Protein AF-A0A455U5B2-F1 (afdb_monomer_lite)

Sequence (65 aa):
MSTLKKTTLTLALAGVTLASTAHANEVEVLHWWTSGGEARAANVLKELMEAEGYGWQDFAVTGRR

Structure (mmCIF, N/CA/C/O backbone):
data_AF-A0A455U5B2-F1
#
_entry.id   AF-A0A455U5B2-F1
#
loop_
_atom_site.group_PDB
_atom_site.id
_atom_site.type_symbol
_atom_site.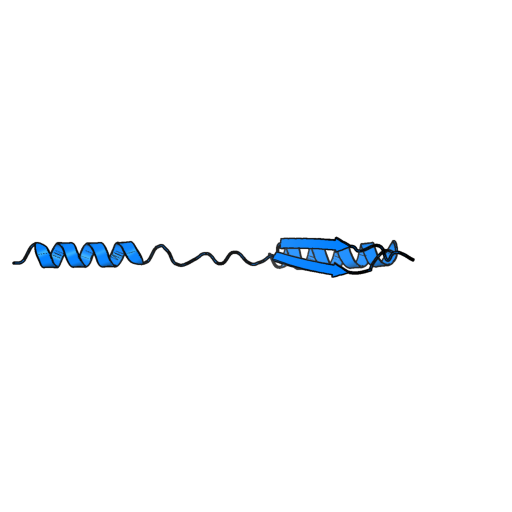label_atom_id
_atom_site.label_alt_id
_atom_site.label_comp_id
_atom_site.label_asym_id
_atom_site.label_entity_id
_atom_site.label_seq_id
_atom_site.pdbx_PDB_ins_code
_atom_site.Cartn_x
_atom_site.Cartn_y
_atom_site.Cartn_z
_atom_site.occupancy
_atom_site.B_iso_or_equiv
_atom_site.auth_seq_id
_atom_site.auth_comp_id
_atom_site.auth_asym_id
_atom_site.auth_atom_id
_atom_site.pdbx_PDB_model_num
ATOM 1 N N . MET A 1 1 ? -25.651 17.150 52.510 1.00 51.75 1 MET A N 1
ATOM 2 C CA . MET A 1 1 ? -24.690 16.439 51.628 1.00 51.75 1 MET A CA 1
ATOM 3 C C . MET A 1 1 ? -25.307 15.197 50.963 1.00 51.75 1 MET A C 1
ATOM 5 O O . MET A 1 1 ? -24.942 14.078 51.296 1.00 51.75 1 MET 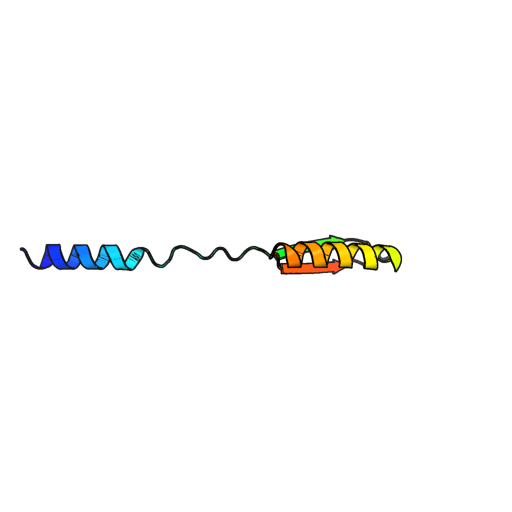A O 1
ATOM 9 N N . SER A 1 2 ? -26.239 15.360 50.019 1.00 56.09 2 SER A N 1
ATOM 10 C CA . SER A 1 2 ? -26.832 14.232 49.255 1.00 56.09 2 SER A CA 1
ATOM 11 C C . SER A 1 2 ? -26.818 14.498 47.745 1.00 56.09 2 SER A C 1
ATOM 13 O O . SER A 1 2 ? -26.596 13.594 46.946 1.00 56.09 2 SER A O 1
ATOM 15 N N . THR A 1 3 ? -26.926 15.767 47.353 1.00 50.19 3 THR A N 1
ATOM 16 C CA . THR A 1 3 ? -26.801 16.238 45.970 1.00 50.19 3 THR A CA 1
ATOM 17 C C . THR A 1 3 ? -25.384 16.102 45.419 1.00 50.19 3 THR A C 1
ATOM 19 O O . THR A 1 3 ? -25.242 15.643 44.297 1.00 50.19 3 THR A O 1
ATOM 22 N N . LEU A 1 4 ? -24.350 16.374 46.227 1.00 53.81 4 LEU A N 1
ATOM 23 C CA . LEU A 1 4 ? -22.943 16.289 45.8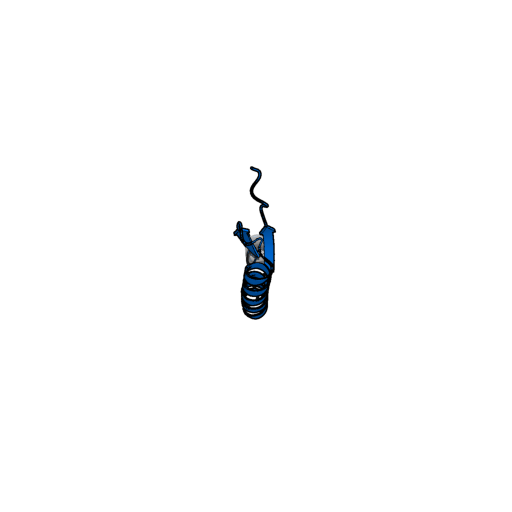06 1.00 53.81 4 LEU A CA 1
ATOM 24 C C . LEU A 1 4 ? -22.519 14.867 45.393 1.00 53.81 4 LEU A C 1
ATOM 26 O O . LEU A 1 4 ? -21.773 14.707 44.441 1.00 53.81 4 LEU A O 1
ATOM 30 N N . LYS A 1 5 ? -23.047 13.829 46.061 1.00 50.06 5 LYS A N 1
ATOM 31 C CA . LYS A 1 5 ? -22.756 12.419 45.734 1.00 50.06 5 LYS A CA 1
ATOM 32 C C . LYS A 1 5 ? -23.409 11.976 44.421 1.00 50.06 5 LYS A C 1
ATOM 34 O O . LYS A 1 5 ? -22.854 11.145 43.710 1.00 50.06 5 LYS A O 1
ATOM 39 N N . LYS A 1 6 ? -24.584 12.535 44.102 1.00 51.09 6 LYS A N 1
ATOM 40 C CA . LYS A 1 6 ? -25.313 12.242 42.861 1.00 51.09 6 LYS A CA 1
ATOM 41 C C . LYS A 1 6 ? -24.638 12.890 41.653 1.00 51.09 6 LYS A C 1
ATOM 43 O O . LYS A 1 6 ? -24.599 12.261 40.608 1.00 51.09 6 LYS A O 1
ATOM 48 N N . THR A 1 7 ? -24.048 14.079 41.809 1.00 54.09 7 THR A N 1
ATOM 49 C CA . THR A 1 7 ? -23.269 14.744 40.749 1.00 54.09 7 THR A CA 1
ATOM 50 C C . THR A 1 7 ? -21.913 14.092 40.485 1.00 54.09 7 THR A C 1
ATOM 52 O O . THR A 1 7 ? -21.449 14.121 39.350 1.00 54.09 7 THR A O 1
ATOM 55 N N . THR A 1 8 ? -21.277 13.467 41.482 1.00 54.00 8 THR A N 1
ATOM 56 C CA . THR A 1 8 ? -20.015 12.735 41.258 1.00 54.00 8 THR A CA 1
ATOM 57 C C . THR A 1 8 ? -20.224 11.454 40.443 1.00 54.00 8 THR A C 1
ATOM 59 O O . THR A 1 8 ? -19.362 11.091 39.647 1.00 54.00 8 THR A O 1
ATOM 62 N N . LEU A 1 9 ? -21.374 10.786 40.592 1.00 54.72 9 LEU A N 1
ATOM 63 C CA . LEU A 1 9 ? -21.665 9.537 39.880 1.00 54.72 9 LEU A CA 1
ATOM 64 C C . LEU A 1 9 ? -21.930 9.762 38.379 1.00 54.72 9 LEU A C 1
ATOM 66 O O . LEU A 1 9 ? -21.541 8.937 37.558 1.00 54.72 9 LEU A O 1
ATOM 70 N N . THR A 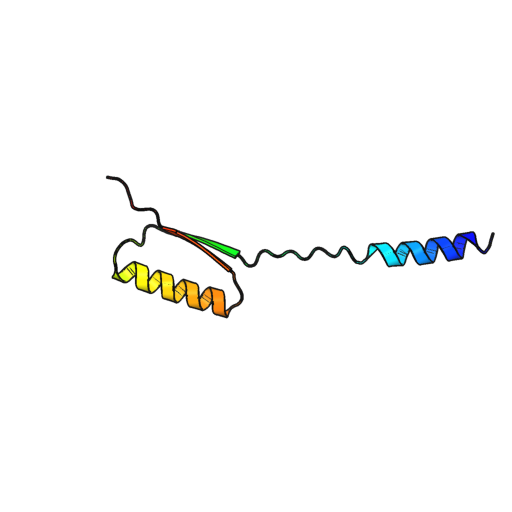1 10 ? -22.532 10.894 38.004 1.00 54.00 10 THR A N 1
ATOM 71 C CA . THR A 1 10 ? -22.801 11.236 36.596 1.00 54.00 10 THR A CA 1
ATOM 72 C C . THR A 1 10 ? -21.535 11.599 35.820 1.00 54.00 10 THR A C 1
ATOM 74 O O . THR A 1 10 ? -21.465 11.347 34.621 1.00 54.00 10 THR A O 1
ATOM 77 N N . LEU A 1 11 ? -20.516 12.151 36.489 1.00 55.53 11 LEU A N 1
ATOM 78 C CA . LEU A 1 11 ? -19.256 12.532 35.841 1.00 55.53 11 LEU A CA 1
ATOM 79 C C . LEU A 1 11 ? -18.348 11.323 35.555 1.00 55.53 11 LEU A C 1
ATOM 81 O O . LEU A 1 11 ? -17.573 11.349 34.604 1.00 55.53 11 LEU A O 1
ATOM 85 N N . ALA A 1 12 ? -18.485 10.237 36.323 1.00 55.59 12 ALA A N 1
ATOM 86 C CA . ALA A 1 12 ? -17.736 9.000 36.100 1.00 55.59 12 ALA A CA 1
ATOM 87 C C . ALA A 1 12 ? -18.169 8.251 34.820 1.00 55.59 12 ALA A C 1
ATOM 89 O O . ALA A 1 12 ? -17.359 7.544 34.226 1.00 55.59 12 ALA A O 1
ATOM 90 N N . LEU A 1 13 ? -19.414 8.434 34.356 1.00 55.06 13 LEU A N 1
ATOM 91 C CA . LEU A 1 13 ? -19.928 7.783 33.142 1.00 55.06 13 LEU A CA 1
ATOM 92 C C . LEU A 1 13 ? -19.573 8.541 31.847 1.00 55.06 13 LEU A C 1
ATOM 94 O O . LEU A 1 13 ? -19.613 7.961 30.766 1.00 55.06 13 LEU A O 1
ATOM 98 N N . ALA A 1 14 ? -19.181 9.815 31.944 1.00 56.25 14 ALA A N 1
ATOM 99 C CA . ALA A 1 14 ? -18.771 10.629 30.795 1.00 56.25 14 ALA A CA 1
ATOM 100 C C . ALA A 1 14 ? -17.314 10.378 30.347 1.00 56.25 14 ALA A C 1
ATOM 102 O O . ALA A 1 14 ? -16.919 10.821 29.275 1.00 56.25 14 ALA A O 1
ATOM 103 N N . GLY A 1 15 ? -16.508 9.674 31.153 1.00 56.41 15 GLY A N 1
ATOM 104 C CA . GLY A 1 15 ? -15.086 9.428 30.875 1.00 56.41 15 GLY A CA 1
ATOM 105 C C . GLY A 1 15 ? -14.776 8.167 30.059 1.00 56.41 15 GLY A C 1
ATOM 106 O O . GLY A 1 15 ? -13.624 7.961 29.693 1.00 56.41 15 GLY A O 1
ATOM 107 N N . VAL A 1 16 ? -15.767 7.313 29.772 1.00 59.03 16 VAL A N 1
ATOM 108 C CA . VAL A 1 16 ? -15.549 5.997 29.127 1.00 59.03 16 VAL A CA 1
ATOM 109 C C . VAL A 1 16 ? -15.618 6.058 27.592 1.00 59.03 16 VAL A C 1
ATOM 111 O O . VAL A 1 16 ? -15.227 5.113 26.915 1.00 59.03 16 VAL A O 1
ATOM 114 N N . THR A 1 17 ? -16.049 7.173 26.996 1.00 59.91 17 THR A N 1
ATOM 115 C CA . THR A 1 17 ? -16.245 7.262 25.534 1.00 59.91 17 THR A CA 1
ATOM 116 C C . THR A 1 17 ? -15.000 7.660 24.738 1.00 59.91 17 THR A C 1
ATOM 118 O O . THR A 1 17 ? -15.090 7.791 23.524 1.00 59.91 17 THR A O 1
ATOM 121 N N . LEU A 1 18 ? -13.835 7.824 25.376 1.00 61.00 18 LEU A N 1
ATOM 122 C CA . LEU A 1 18 ? -12.552 8.018 24.680 1.00 61.00 18 LEU A CA 1
ATOM 123 C C . LEU A 1 18 ? -11.732 6.722 24.590 1.00 61.00 18 LEU A C 1
ATOM 125 O O . LEU A 1 18 ? -10.504 6.770 24.557 1.00 61.00 18 LEU A O 1
ATOM 129 N N . ALA A 1 19 ? -12.393 5.560 24.547 1.00 62.81 19 ALA A N 1
ATOM 130 C CA . ALA A 1 19 ? -11.741 4.317 24.153 1.00 62.81 19 ALA A CA 1
ATOM 131 C C . ALA A 1 19 ? -11.255 4.467 22.701 1.00 62.81 19 ALA A C 1
ATOM 133 O O . ALA A 1 19 ? -12.004 4.313 21.741 1.00 62.81 19 ALA A O 1
ATOM 134 N N . SER A 1 20 ? -9.996 4.875 22.597 1.00 61.34 20 SER A N 1
ATOM 135 C CA . SER A 1 20 ? -9.175 5.075 21.413 1.00 61.34 20 SER A CA 1
ATOM 136 C C . SER A 1 20 ? -9.510 4.099 20.289 1.00 61.34 20 SER A C 1
ATOM 138 O O . SER A 1 20 ? -9.238 2.902 20.401 1.00 61.34 20 SER A O 1
ATOM 140 N N . THR A 1 21 ? -10.033 4.618 19.179 1.00 59.34 21 THR A N 1
ATOM 141 C CA . THR A 1 21 ? -10.037 3.888 17.917 1.00 59.34 21 THR A CA 1
ATOM 142 C C . THR A 1 21 ? -8.614 3.909 17.362 1.00 59.34 21 THR A C 1
ATOM 144 O O . THR A 1 21 ? -8.204 4.812 16.636 1.00 59.34 21 THR A O 1
ATOM 147 N N . ALA A 1 22 ? -7.807 2.931 17.773 1.00 58.88 22 ALA A N 1
ATOM 148 C CA . ALA A 1 22 ? -6.520 2.676 17.143 1.00 58.88 22 ALA A CA 1
ATOM 149 C C . ALA A 1 22 ? -6.777 2.200 15.702 1.00 58.88 22 ALA A C 1
ATOM 151 O O . ALA A 1 22 ? -6.924 1.011 15.440 1.00 58.88 22 ALA A O 1
ATOM 152 N N . HIS A 1 23 ? -6.904 3.143 14.769 1.00 61.81 23 HIS A N 1
ATOM 153 C CA . HIS A 1 23 ? -6.954 2.864 13.340 1.00 61.81 23 HIS A CA 1
ATOM 154 C C . HIS A 1 23 ? -5.517 2.750 12.836 1.00 61.81 23 HIS A C 1
ATOM 156 O O . HIS A 1 23 ? -4.912 3.740 12.442 1.00 61.81 23 HIS A O 1
ATOM 162 N N . ALA A 1 24 ? -4.959 1.547 12.902 1.00 59.97 24 ALA A N 1
ATOM 163 C CA . ALA A 1 24 ? -3.647 1.234 12.342 1.00 59.97 24 ALA A CA 1
ATOM 164 C C . ALA A 1 24 ? -3.725 -0.079 11.560 1.00 59.97 24 ALA A C 1
ATOM 166 O O . ALA A 1 24 ? -3.003 -1.031 11.834 1.00 59.97 24 ALA A O 1
ATOM 167 N N . ASN A 1 25 ? -4.653 -0.136 10.606 1.00 68.88 25 ASN A N 1
ATOM 168 C CA . ASN A 1 25 ? -4.748 -1.247 9.665 1.00 68.88 25 ASN A CA 1
ATOM 169 C C . ASN A 1 25 ? -3.971 -0.931 8.376 1.00 68.88 25 ASN A C 1
ATOM 171 O O . ASN A 1 25 ? -4.344 -1.421 7.330 1.00 68.88 25 ASN A O 1
ATOM 175 N N . GLU A 1 26 ? -2.942 -0.083 8.401 1.00 76.06 26 GLU A N 1
ATOM 176 C CA . GLU A 1 26 ? -2.184 0.297 7.201 1.00 76.06 26 GLU A CA 1
ATOM 177 C C . GLU A 1 26 ? -0.887 -0.515 7.100 1.00 76.06 26 GLU A C 1
ATOM 179 O O . GLU A 1 26 ? -0.109 -0.588 8.051 1.00 76.06 26 GLU A O 1
ATOM 184 N N . VAL A 1 27 ? -0.673 -1.151 5.950 1.00 85.81 27 VAL A N 1
ATOM 185 C CA . VAL A 1 27 ? 0.526 -1.921 5.624 1.00 85.81 27 VAL A CA 1
ATOM 186 C C . VAL A 1 27 ? 1.407 -1.066 4.719 1.00 85.81 27 VAL A C 1
ATOM 188 O O . VAL A 1 27 ? 1.086 -0.844 3.552 1.00 85.81 27 VAL A O 1
ATOM 191 N N . GLU A 1 28 ? 2.527 -0.594 5.261 1.00 86.75 28 GLU A N 1
ATOM 192 C CA . GLU A 1 28 ? 3.563 0.115 4.508 1.00 86.75 28 GLU A CA 1
ATOM 193 C C . GLU A 1 28 ? 4.560 -0.891 3.915 1.00 86.75 28 GLU A C 1
ATOM 195 O O . GLU A 1 28 ? 5.243 -1.614 4.646 1.00 86.75 28 GLU A O 1
ATOM 200 N N . VAL A 1 29 ? 4.665 -0.944 2.585 1.00 87.06 29 VAL A N 1
ATOM 201 C CA . VAL A 1 29 ? 5.530 -1.893 1.874 1.00 87.06 29 VAL A CA 1
ATOM 202 C C . VAL A 1 29 ? 6.610 -1.155 1.099 1.00 87.06 29 VAL A C 1
ATOM 204 O O . VAL A 1 29 ? 6.353 -0.498 0.094 1.00 87.06 29 VAL A O 1
ATOM 207 N N . LEU A 1 30 ? 7.853 -1.309 1.554 1.00 89.31 30 LEU A N 1
ATOM 208 C CA . LEU A 1 30 ? 9.049 -0.881 0.834 1.00 89.31 30 LEU A CA 1
ATOM 209 C C . LEU A 1 30 ? 9.627 -2.068 0.059 1.00 89.31 30 LEU A C 1
ATOM 211 O O . LEU A 1 30 ? 9.987 -3.080 0.662 1.00 89.31 30 LEU A O 1
ATOM 215 N N . HIS A 1 31 ? 9.772 -1.947 -1.261 1.00 86.69 31 HIS A N 1
ATOM 216 C CA . HI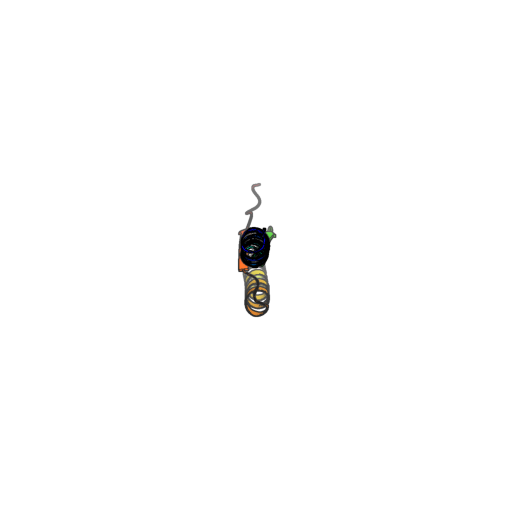S A 1 31 ? 10.317 -3.036 -2.077 1.00 86.69 31 HIS A CA 1
ATOM 217 C C . HIS A 1 31 ? 11.107 -2.557 -3.304 1.00 86.69 31 HIS A C 1
ATOM 219 O O . HIS A 1 31 ? 10.932 -1.442 -3.796 1.00 86.69 31 HIS A O 1
ATOM 225 N N . TRP A 1 32 ? 11.937 -3.447 -3.863 1.00 85.06 32 TRP A N 1
ATOM 226 C CA . TRP A 1 32 ? 12.678 -3.245 -5.124 1.00 85.06 32 TRP A CA 1
ATOM 227 C C . TRP A 1 32 ? 12.095 -4.034 -6.314 1.00 85.06 32 TRP A C 1
ATOM 229 O O . TRP A 1 32 ? 12.754 -4.191 -7.344 1.00 85.06 32 TRP A O 1
ATOM 239 N N . TRP A 1 33 ? 10.861 -4.532 -6.187 1.00 83.25 33 TRP A N 1
ATOM 240 C CA . TRP A 1 33 ? 10.102 -5.179 -7.262 1.00 83.25 33 TRP A CA 1
ATOM 241 C C . TRP A 1 33 ? 9.787 -4.183 -8.378 1.00 83.25 33 TRP A C 1
ATOM 243 O O . TRP A 1 33 ? 8.836 -3.411 -8.299 1.00 83.25 33 TRP A O 1
ATOM 253 N N . THR A 1 34 ? 10.631 -4.165 -9.404 1.00 77.25 34 THR A N 1
ATOM 254 C CA . THR A 1 34 ? 10.613 -3.138 -10.461 1.00 77.25 34 THR A CA 1
ATOM 255 C C . THR A 1 34 ? 10.401 -3.726 -11.849 1.00 77.25 34 THR A C 1
ATOM 257 O O . THR A 1 34 ? 10.076 -2.996 -12.785 1.00 77.25 34 THR A O 1
ATOM 260 N N . SER A 1 35 ? 10.537 -5.044 -12.013 1.00 84.06 35 SER A N 1
ATOM 261 C CA . SER A 1 35 ? 10.181 -5.702 -13.267 1.00 84.06 35 SER A CA 1
ATOM 262 C C . SER A 1 35 ? 8.660 -5.816 -13.425 1.00 84.06 35 SER A C 1
ATOM 264 O O . SER A 1 35 ? 7.903 -5.888 -12.456 1.00 84.06 35 SER A O 1
ATOM 266 N N . GLY A 1 36 ? 8.189 -5.906 -14.673 1.00 83.56 36 GLY A N 1
ATOM 267 C CA . GLY A 1 36 ? 6.754 -6.020 -14.963 1.00 83.56 36 GLY A CA 1
ATOM 268 C C . GLY A 1 36 ? 6.089 -7.293 -14.413 1.00 83.56 36 GLY A C 1
ATOM 269 O O . GLY A 1 36 ? 4.872 -7.323 -14.254 1.00 83.56 36 GLY A O 1
ATOM 270 N N . GLY A 1 37 ? 6.862 -8.348 -14.126 1.00 87.50 37 GLY A N 1
ATOM 271 C CA . GLY A 1 37 ? 6.364 -9.557 -13.462 1.00 87.50 37 GLY A CA 1
ATOM 272 C C . GLY A 1 37 ? 6.215 -9.376 -11.954 1.00 87.50 37 GLY A C 1
ATOM 273 O O . GLY A 1 37 ? 5.198 -9.772 -11.391 1.00 87.50 37 GLY A O 1
ATOM 274 N N . GLU A 1 38 ? 7.190 -8.729 -11.321 1.00 85.25 38 GLU A N 1
ATOM 275 C CA . GLU A 1 38 ? 7.177 -8.470 -9.881 1.00 85.25 38 GLU A CA 1
ATOM 276 C C . GLU A 1 38 ? 6.105 -7.437 -9.503 1.00 85.25 38 GLU A C 1
ATOM 278 O O . GLU A 1 38 ? 5.409 -7.628 -8.512 1.00 85.25 38 GLU A O 1
ATOM 283 N N . ALA A 1 39 ? 5.871 -6.420 -10.341 1.00 85.56 39 ALA A N 1
ATOM 284 C CA . ALA A 1 39 ? 4.782 -5.459 -10.138 1.00 85.56 39 ALA A CA 1
ATOM 285 C C . ALA A 1 39 ? 3.396 -6.135 -10.102 1.00 85.56 39 ALA A C 1
ATOM 287 O O . ALA A 1 39 ? 2.523 -5.748 -9.329 1.00 85.56 39 ALA A O 1
ATOM 288 N 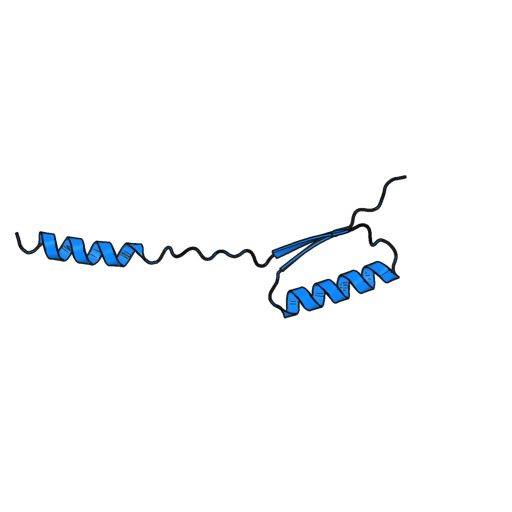N . ARG A 1 40 ? 3.186 -7.190 -10.905 1.00 88.44 40 ARG A N 1
ATOM 289 C CA . ARG A 1 40 ? 1.938 -7.970 -10.861 1.00 88.44 40 ARG A CA 1
ATOM 290 C C . ARG A 1 40 ? 1.800 -8.758 -9.560 1.00 88.44 40 ARG A C 1
ATOM 292 O O . ARG A 1 40 ? 0.703 -8.824 -9.023 1.00 88.44 40 ARG A O 1
ATOM 299 N N . ALA A 1 41 ? 2.890 -9.329 -9.052 1.00 88.69 41 ALA A N 1
ATOM 300 C CA . ALA A 1 41 ? 2.878 -10.028 -7.769 1.00 88.69 41 ALA A CA 1
ATOM 301 C C . ALA A 1 41 ? 2.616 -9.064 -6.596 1.00 88.69 41 ALA A C 1
ATOM 303 O O . ALA A 1 41 ? 1.838 -9.396 -5.705 1.00 88.69 41 ALA A O 1
ATOM 304 N N . ALA A 1 42 ? 3.195 -7.858 -6.642 1.00 89.38 42 ALA A N 1
ATOM 305 C CA . ALA A 1 42 ? 2.938 -6.792 -5.673 1.00 89.38 42 ALA A CA 1
ATOM 306 C C . ALA A 1 42 ? 1.452 -6.399 -5.641 1.00 89.38 42 ALA A C 1
ATOM 308 O O . ALA A 1 42 ? 0.859 -6.318 -4.569 1.00 89.38 42 ALA A O 1
ATOM 309 N N . ASN A 1 43 ? 0.825 -6.255 -6.814 1.00 90.31 43 ASN A N 1
ATOM 310 C CA . ASN A 1 43 ? -0.606 -5.956 -6.914 1.00 90.31 43 ASN A CA 1
ATOM 311 C C . ASN A 1 43 ? -1.489 -7.072 -6.340 1.00 90.31 43 ASN A C 1
ATOM 313 O O . ASN A 1 43 ? -2.442 -6.776 -5.631 1.00 90.31 43 ASN A O 1
ATOM 317 N N . VAL A 1 44 ? -1.160 -8.347 -6.581 1.00 94.38 44 VAL A N 1
ATOM 318 C CA . VAL A 1 44 ? -1.906 -9.469 -5.978 1.00 94.38 44 VAL A CA 1
ATOM 319 C C . VAL A 1 44 ? -1.796 -9.440 -4.452 1.00 94.38 44 VAL A C 1
ATOM 321 O O . VAL A 1 44 ? -2.785 -9.645 -3.755 1.00 94.38 44 VAL A O 1
ATOM 324 N N . LEU A 1 45 ? -0.603 -9.165 -3.917 1.00 90.62 45 LEU A N 1
ATOM 325 C CA . LEU A 1 45 ? -0.409 -9.043 -2.474 1.00 90.62 45 LEU A CA 1
ATOM 326 C C . LEU A 1 45 ? -1.209 -7.867 -1.895 1.00 90.62 45 LEU A C 1
ATOM 328 O O . LEU A 1 45 ? -1.849 -8.026 -0.858 1.00 90.62 45 LEU A O 1
ATOM 332 N N . LYS A 1 46 ? -1.226 -6.727 -2.590 1.00 92.12 46 LYS A N 1
ATOM 333 C CA . LYS A 1 46 ? -2.043 -5.566 -2.234 1.00 92.12 46 LYS A CA 1
ATOM 334 C C . LYS A 1 46 ? -3.530 -5.910 -2.158 1.00 92.12 46 LYS A C 1
ATOM 336 O O . LYS A 1 46 ? -4.157 -5.636 -1.142 1.00 92.12 46 LYS A O 1
ATOM 341 N N . GLU A 1 47 ? -4.076 -6.536 -3.198 1.00 93.62 47 GLU A N 1
ATOM 342 C CA . GLU A 1 47 ? -5.495 -6.913 -3.257 1.00 93.62 47 GLU A CA 1
ATOM 343 C C . GLU A 1 47 ? -5.888 -7.847 -2.102 1.00 93.62 47 GLU A C 1
ATOM 345 O O . GLU A 1 47 ? -6.960 -7.695 -1.519 1.00 93.62 47 GLU A O 1
ATOM 350 N N . LEU A 1 48 ? -5.008 -8.781 -1.724 1.00 93.31 48 LEU A N 1
ATOM 351 C CA . LEU A 1 48 ? -5.231 -9.661 -0.573 1.00 93.31 48 LEU A CA 1
ATOM 352 C C . LEU A 1 48 ? -5.246 -8.889 0.751 1.00 93.31 48 LEU A C 1
ATOM 354 O O . LEU A 1 48 ? -6.101 -9.143 1.592 1.00 93.31 48 LEU A O 1
ATOM 358 N N . MET A 1 49 ? -4.329 -7.939 0.941 1.00 90.44 49 MET A N 1
ATOM 359 C CA . MET A 1 49 ? -4.300 -7.112 2.152 1.00 90.44 49 MET A CA 1
ATOM 360 C C . MET A 1 49 ? -5.537 -6.216 2.258 1.00 90.44 49 MET A C 1
ATOM 362 O O . MET A 1 49 ? -6.139 -6.136 3.327 1.00 90.44 49 MET A O 1
ATOM 366 N N . GLU A 1 50 ? -5.975 -5.622 1.147 1.00 89.69 50 GLU A N 1
ATOM 367 C CA . GLU A 1 50 ? -7.216 -4.842 1.088 1.00 89.69 50 GLU A CA 1
ATOM 368 C C . GLU A 1 50 ? -8.452 -5.707 1.383 1.00 89.69 50 GLU A C 1
ATOM 370 O O . GLU A 1 50 ? -9.346 -5.273 2.112 1.00 89.69 50 GLU A O 1
ATOM 375 N N . ALA A 1 51 ? -8.490 -6.951 0.889 1.00 90.81 51 ALA A N 1
ATOM 376 C CA . ALA A 1 51 ? -9.572 -7.897 1.169 1.00 90.81 51 ALA A CA 1
ATOM 377 C C . ALA A 1 51 ? -9.657 -8.298 2.655 1.00 90.81 51 ALA A C 1
ATOM 379 O O . ALA A 1 51 ? -10.756 -8.480 3.179 1.00 90.81 51 ALA A O 1
ATOM 380 N N . GLU A 1 52 ? -8.518 -8.381 3.343 1.00 88.31 52 GLU A N 1
ATOM 381 C CA . GLU A 1 52 ? -8.427 -8.621 4.793 1.00 88.31 52 GLU A CA 1
ATOM 382 C C . GLU A 1 52 ? -8.724 -7.354 5.628 1.00 88.31 52 GLU A C 1
ATOM 384 O O . GLU A 1 52 ? -8.718 -7.381 6.860 1.00 88.31 52 GLU A O 1
ATOM 389 N N . GLY A 1 53 ? -9.024 -6.228 4.971 1.00 85.62 53 GLY A N 1
ATOM 390 C CA . GLY A 1 53 ? -9.379 -4.966 5.618 1.00 85.62 53 GLY A CA 1
ATOM 391 C C . GLY A 1 53 ? -8.178 -4.114 6.024 1.00 85.62 53 GLY A C 1
ATOM 392 O O . GLY A 1 53 ? -8.325 -3.218 6.860 1.00 85.62 53 GLY A O 1
ATOM 393 N N . TYR A 1 54 ? -6.996 -4.377 5.465 1.00 88.56 54 TYR A N 1
ATOM 394 C CA . TYR A 1 54 ? -5.821 -3.530 5.633 1.00 88.56 54 TYR A CA 1
ATOM 395 C C . TYR A 1 54 ? -5.738 -2.473 4.518 1.00 88.56 54 TYR A C 1
ATOM 397 O O . TYR A 1 54 ? -5.953 -2.761 3.347 1.00 88.56 54 TYR A O 1
ATOM 405 N N . GLY A 1 55 ? -5.404 -1.233 4.866 1.00 86.88 55 GLY A N 1
ATOM 406 C CA . GLY A 1 55 ? -4.935 -0.228 3.917 1.00 86.88 55 GLY A CA 1
ATOM 407 C C . GLY A 1 55 ? -3.532 -0.567 3.410 1.00 86.88 55 GLY A C 1
ATOM 408 O O . GLY A 1 55 ? -2.759 -1.228 4.101 1.00 86.88 55 GLY A O 1
ATOM 409 N N . TRP A 1 56 ? -3.196 -0.108 2.208 1.00 90.25 56 TRP A N 1
ATOM 410 C CA . TRP A 1 56 ? -1.917 -0.393 1.559 1.00 90.25 56 TRP A CA 1
ATOM 411 C C . TRP A 1 56 ? -1.191 0.895 1.189 1.00 90.25 56 TRP A C 1
ATOM 413 O O . TRP A 1 56 ? -1.725 1.704 0.425 1.00 90.25 56 TRP A O 1
ATOM 423 N N . GLN A 1 57 ? 0.050 1.033 1.651 1.00 87.25 57 GLN A N 1
ATOM 424 C CA . GLN A 1 57 ? 0.943 2.121 1.272 1.00 87.25 57 GLN A CA 1
ATOM 425 C C . GLN A 1 57 ? 2.193 1.567 0.586 1.00 87.25 57 GLN A C 1
ATOM 427 O O . GLN A 1 57 ? 2.988 0.852 1.192 1.00 87.25 57 GLN A O 1
ATOM 432 N N . ASP A 1 58 ? 2.369 1.909 -0.688 1.00 88.12 58 ASP A N 1
ATOM 433 C CA . ASP A 1 58 ? 3.429 1.359 -1.533 1.00 88.12 58 ASP A CA 1
ATOM 434 C C . ASP A 1 58 ? 4.615 2.315 -1.674 1.00 88.12 58 ASP A C 1
ATOM 436 O O . ASP A 1 58 ? 4.445 3.496 -1.992 1.00 88.12 58 ASP A O 1
ATOM 440 N N . PHE A 1 59 ? 5.825 1.785 -1.502 1.00 81.00 59 PHE A N 1
ATOM 441 C CA . PHE A 1 59 ? 7.074 2.493 -1.744 1.00 81.00 59 PHE A CA 1
ATOM 442 C C . PHE A 1 59 ? 8.001 1.652 -2.634 1.00 81.00 59 PHE A C 1
ATOM 444 O O . PHE A 1 59 ? 8.994 1.070 -2.184 1.00 81.00 59 PHE A O 1
ATOM 451 N N . ALA A 1 60 ? 7.700 1.606 -3.932 1.00 79.56 60 ALA A N 1
ATOM 452 C CA . ALA A 1 60 ? 8.597 1.028 -4.926 1.00 79.56 60 ALA A CA 1
ATOM 453 C C . ALA A 1 60 ? 9.866 1.889 -5.120 1.00 79.56 60 ALA A C 1
ATOM 455 O O . ALA A 1 60 ? 9.828 2.979 -5.699 1.00 79.56 60 ALA A O 1
ATOM 456 N N . VAL A 1 61 ? 11.026 1.387 -4.681 1.00 77.25 61 VAL A N 1
ATOM 457 C CA . VAL A 1 61 ? 12.323 2.051 -4.898 1.00 77.25 61 VAL A CA 1
ATOM 458 C C . VAL A 1 61 ? 12.969 1.509 -6.168 1.00 77.25 61 VAL A C 1
ATOM 460 O O . VAL A 1 61 ? 13.395 0.355 -6.229 1.00 77.25 61 VAL A O 1
ATOM 463 N N . THR A 1 62 ? 13.109 2.363 -7.184 1.00 73.88 62 THR A N 1
ATOM 464 C CA . THR A 1 62 ? 13.957 2.047 -8.341 1.00 73.88 62 THR A CA 1
ATOM 465 C C . THR A 1 62 ? 15.417 2.168 -7.917 1.00 73.88 62 THR A C 1
ATOM 467 O O . THR A 1 62 ? 15.894 3.270 -7.638 1.00 73.88 62 THR A O 1
ATOM 470 N N . GLY A 1 63 ? 16.128 1.040 -7.835 1.00 67.31 63 GLY A N 1
ATOM 471 C CA . GLY A 1 63 ? 17.553 1.023 -7.504 1.00 67.31 63 GLY A CA 1
ATOM 472 C C . GLY A 1 63 ? 18.340 1.937 -8.448 1.00 67.31 63 GLY A C 1
ATOM 473 O O . GLY A 1 63 ? 18.342 1.732 -9.662 1.00 67.31 63 GLY A O 1
ATOM 474 N N . ARG A 1 64 ? 18.991 2.971 -7.903 1.00 62.81 64 ARG A N 1
ATOM 475 C CA . ARG A 1 64 ? 19.949 3.780 -8.665 1.00 62.81 64 ARG A CA 1
ATOM 476 C C . ARG A 1 64 ? 21.233 2.968 -8.829 1.00 62.81 64 ARG A C 1
ATOM 478 O O . ARG A 1 64 ? 21.721 2.417 -7.845 1.00 62.81 64 ARG A O 1
ATOM 485 N N . ARG A 1 65 ? 21.734 2.882 -10.067 1.00 54.44 65 ARG A N 1
ATOM 486 C CA . ARG A 1 65 ? 23.131 2.497 -10.318 1.00 54.44 65 ARG A CA 1
ATOM 487 C C . ARG A 1 65 ? 24.080 3.452 -9.603 1.00 54.44 65 ARG A C 1
ATOM 489 O O . ARG A 1 65 ? 23.699 4.638 -9.460 1.00 54.44 65 ARG A O 1
#

Organism: NCBI:txid115553

Radius of gyration: 24.28 Å; chains: 1; bounding box: 50×26×67 Å

Foldseek 3Di:
DPVVVVVVVVVVVVPPVPPDPPPDLEDEDEDQQDDPVSVVVVVVVCVVSVVVVGHYHYHHDPDDD

pLDDT: mean 73.97, std 15.21, range [50.06, 94.38]

Secondary structure (DSSP, 8-state):
--HHHHHHHHHHHTTSTT-------EEEEEE---SHHHHHHHHHHHHHHHHTT-EEEEEE-----